Protein AF-A0A5D2A8Y4-F1 (afdb_monomer_lite)

Foldseek 3Di:
DVVQLVVLQVDDDQFDPDHSVSNCVVVVVVPDDDPCCVVVPLVPDPPNDGQPQVVLVCVVVVVDDDDSGPPDD

Secondary structure (DSSP, 8-state):
-HHHHHHHTT---TTS----HHHHHHHTGGG---HHHHH--TTT-TT-PPP-HHHHHHHHTTSS-S-SS----

InterPro domains:
  IPR008012 Proteasome maturation factor Ump1 [PTHR12828] (1-73)

Organism: Gossypium darwinii (NCBI:txid34276)

Sequence (73 aa):
MDLDRQILSRFQRPLLPSSMLGLEAMTGTLDDFGFEDYLNDPRDSETVKPLDLHHSMEVHLSLSKGSVCPSFM

Structure (mmCIF, N/CA/C/O backbone):
data_AF-A0A5D2A8Y4-F1
#
_entry.id   AF-A0A5D2A8Y4-F1
#
loop_
_atom_site.group_PDB
_atom_site.id
_atom_site.type_symbol
_atom_site.label_atom_id
_atom_site.label_alt_id
_atom_site.label_comp_id
_atom_site.label_asym_id
_atom_site.label_entity_id
_atom_site.label_seq_id
_atom_site.pdbx_PDB_ins_code
_atom_site.Cartn_x
_atom_site.Cartn_y
_a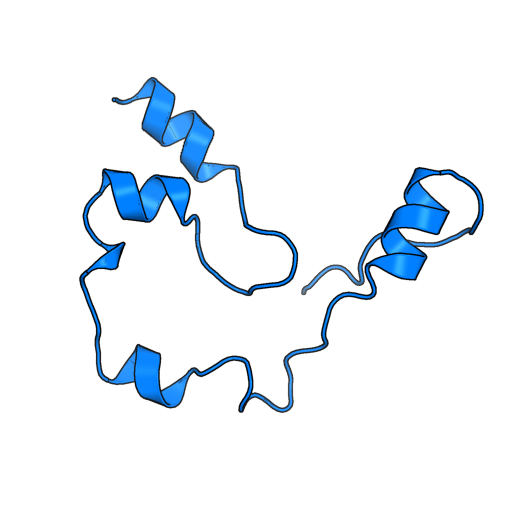tom_site.Cartn_z
_atom_site.occupancy
_atom_site.B_iso_or_equiv
_atom_site.auth_seq_id
_atom_site.auth_comp_id
_atom_site.auth_asym_id
_atom_site.auth_atom_id
_atom_site.pdbx_PDB_model_num
ATOM 1 N N . MET A 1 1 ? -10.000 5.242 18.090 1.00 69.75 1 MET A N 1
ATOM 2 C CA . MET A 1 1 ? -10.432 4.890 16.726 1.00 69.75 1 MET A CA 1
ATOM 3 C C . MET A 1 1 ? -10.200 6.015 15.727 1.00 69.75 1 MET A C 1
ATOM 5 O O . MET A 1 1 ? -9.477 5.759 14.781 1.00 69.75 1 MET A O 1
ATOM 9 N N . ASP A 1 2 ? -10.725 7.241 15.885 1.00 88.06 2 ASP A N 1
ATOM 10 C CA . ASP A 1 2 ? -10.526 8.296 14.859 1.00 88.06 2 ASP A CA 1
ATOM 11 C C . ASP A 1 2 ? -9.061 8.701 14.653 1.00 88.06 2 ASP A C 1
ATOM 13 O O . ASP A 1 2 ? -8.615 8.868 13.518 1.00 88.06 2 ASP A O 1
ATOM 17 N N . LEU A 1 3 ? -8.297 8.809 15.744 1.00 90.81 3 LEU A N 1
ATOM 18 C CA . LEU A 1 3 ? -6.856 9.053 15.687 1.00 90.81 3 LEU A CA 1
ATOM 19 C C . LEU A 1 3 ? -6.128 7.909 14.965 1.00 90.81 3 LEU A C 1
ATOM 21 O O . LEU A 1 3 ? -5.332 8.159 14.066 1.00 90.81 3 LEU A O 1
ATOM 25 N N . ASP A 1 4 ? -6.449 6.662 15.309 1.00 87.50 4 ASP A N 1
ATOM 26 C CA . ASP A 1 4 ? -5.853 5.469 14.698 1.00 87.50 4 ASP A CA 1
ATOM 27 C C . ASP A 1 4 ? -6.160 5.414 13.195 1.00 87.50 4 ASP A C 1
ATOM 29 O O . ASP A 1 4 ? -5.272 5.177 12.382 1.00 87.50 4 ASP A O 1
ATOM 33 N N . ARG A 1 5 ? -7.392 5.759 12.802 1.00 87.06 5 ARG A N 1
ATOM 34 C CA . ARG A 1 5 ? -7.826 5.870 11.401 1.00 87.06 5 ARG A CA 1
ATOM 35 C C . ARG A 1 5 ? -7.011 6.915 10.643 1.00 87.06 5 ARG A C 1
ATOM 37 O O . ARG A 1 5 ? -6.552 6.647 9.535 1.00 87.06 5 ARG A O 1
ATOM 44 N N . GLN A 1 6 ? -6.793 8.085 11.247 1.00 88.62 6 GLN A N 1
ATOM 45 C CA . GLN A 1 6 ? -5.992 9.158 10.651 1.00 88.62 6 GLN A CA 1
ATOM 46 C C . GLN A 1 6 ? -4.524 8.768 10.492 1.00 88.62 6 GLN A C 1
ATOM 48 O O . GLN A 1 6 ? -3.932 9.067 9.456 1.00 88.62 6 GLN A O 1
ATOM 53 N N . ILE A 1 7 ? -3.947 8.090 11.484 1.00 87.19 7 ILE A N 1
ATOM 54 C CA . ILE A 1 7 ? -2.567 7.603 11.426 1.00 87.19 7 ILE A CA 1
ATOM 55 C C . ILE A 1 7 ? -2.457 6.550 10.322 1.00 87.19 7 ILE A C 1
ATOM 57 O O . ILE A 1 7 ? -1.708 6.744 9.370 1.00 87.19 7 ILE A O 1
ATOM 61 N N . LEU A 1 8 ? -3.256 5.484 10.392 1.00 86.25 8 LEU A N 1
ATOM 62 C CA . LEU A 1 8 ? -3.168 4.329 9.496 1.00 86.25 8 LEU A CA 1
ATOM 63 C C . LEU A 1 8 ? -3.511 4.668 8.038 1.00 86.25 8 LEU A C 1
ATOM 65 O O . LEU A 1 8 ? -2.986 4.029 7.133 1.00 86.25 8 LEU A O 1
ATOM 69 N N . SER A 1 9 ? -4.297 5.724 7.796 1.00 82.81 9 SER A N 1
ATOM 70 C CA . SER A 1 9 ? -4.576 6.227 6.442 1.00 82.81 9 SER A CA 1
ATOM 71 C C . SER A 1 9 ? -3.384 6.849 5.709 1.00 82.81 9 SER A C 1
ATOM 73 O O . SER A 1 9 ? -3.479 7.162 4.527 1.00 82.81 9 SER A O 1
ATOM 75 N N . ARG A 1 10 ? -2.258 7.062 6.396 1.00 81.94 10 ARG A N 1
ATOM 76 C CA . ARG A 1 10 ? -1.067 7.698 5.814 1.00 81.94 10 ARG A CA 1
ATOM 77 C C . ARG A 1 10 ? 0.073 6.722 5.546 1.00 81.94 10 ARG A C 1
ATOM 79 O O . ARG A 1 10 ? 1.083 7.132 4.983 1.00 81.94 10 ARG A O 1
ATOM 86 N N . PHE A 1 11 ? -0.067 5.458 5.947 1.00 74.00 11 PHE A N 1
ATOM 87 C CA . PHE A 1 11 ? 0.990 4.459 5.819 1.00 74.00 11 PHE A CA 1
ATOM 88 C C . PHE A 1 11 ? 0.633 3.417 4.765 1.00 74.00 11 PHE A C 1
ATOM 90 O O . PHE A 1 11 ? -0.390 2.741 4.847 1.00 74.00 11 PHE A O 1
ATOM 97 N N . GLN A 1 12 ? 1.530 3.262 3.799 1.00 72.56 12 GLN A N 1
ATOM 98 C CA . GLN A 1 12 ? 1.509 2.183 2.819 1.00 72.56 12 GLN A CA 1
ATOM 99 C C . GLN A 1 12 ? 2.670 1.230 3.096 1.00 72.56 12 GLN A C 1
ATOM 101 O O . GLN A 1 12 ? 3.704 1.633 3.640 1.00 72.56 12 GLN A O 1
ATOM 106 N N . ARG A 1 13 ? 2.507 -0.047 2.738 1.00 69.00 13 ARG A N 1
ATOM 107 C CA . ARG A 1 13 ? 3.616 -0.997 2.831 1.00 69.00 13 ARG A CA 1
ATOM 108 C C . ARG A 1 13 ? 4.641 -0.684 1.740 1.00 69.00 13 ARG A C 1
ATOM 110 O O . ARG A 1 13 ? 4.253 -0.476 0.593 1.00 69.00 13 ARG A O 1
ATOM 117 N N . PRO A 1 14 ? 5.943 -0.714 2.053 1.00 58.84 14 PRO A N 1
ATOM 118 C CA . PRO A 1 14 ? 6.962 -0.751 1.017 1.00 58.84 14 PRO A CA 1
ATOM 119 C C . PRO A 1 14 ? 6.754 -1.999 0.143 1.00 58.84 14 PRO A C 1
ATOM 121 O O . PRO A 1 14 ? 6.446 -3.061 0.683 1.00 58.84 14 PRO A O 1
ATOM 124 N N . LEU A 1 15 ? 6.970 -1.879 -1.174 1.00 57.81 15 LEU A N 1
ATOM 125 C CA . LEU A 1 15 ? 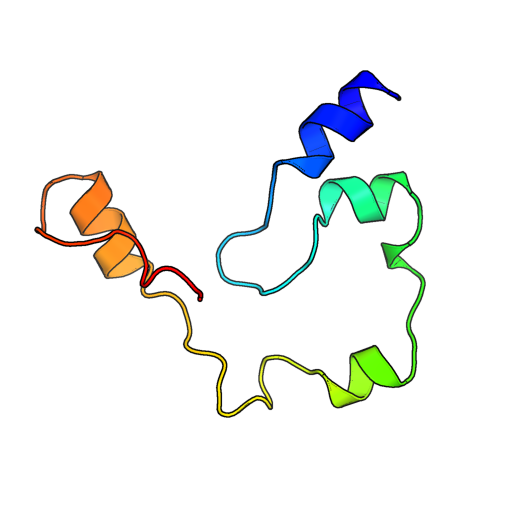7.112 -2.983 -2.156 1.00 57.81 15 LEU A CA 1
ATOM 126 C C . LEU A 1 15 ? 5.856 -3.698 -2.628 1.00 57.81 15 LEU A C 1
ATOM 128 O O . LEU A 1 15 ? 5.926 -4.451 -3.595 1.00 57.81 15 LEU A O 1
ATOM 132 N N . LEU A 1 16 ? 4.732 -3.496 -1.961 1.00 61.16 16 LEU A N 1
ATOM 133 C CA . LEU A 1 16 ? 3.475 -4.106 -2.354 1.00 61.16 16 LEU A CA 1
ATOM 134 C C . LEU A 1 16 ? 2.513 -2.976 -2.695 1.00 61.16 16 LEU A C 1
ATOM 136 O O . LEU A 1 16 ? 2.376 -2.062 -1.880 1.00 61.16 16 LEU A O 1
ATOM 140 N N . PRO A 1 17 ? 1.807 -3.029 -3.836 1.00 56.22 17 PRO A N 1
ATOM 141 C CA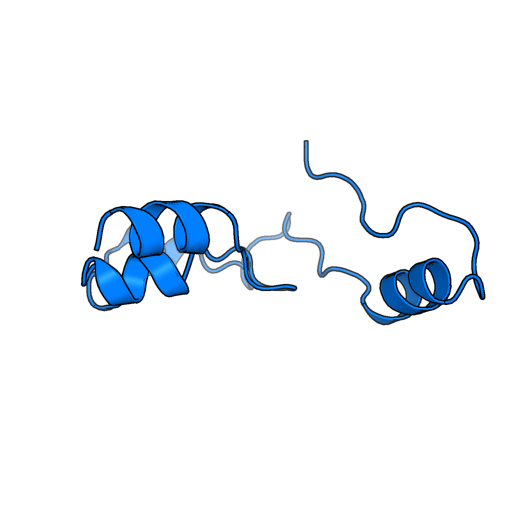 . PRO A 1 17 ? 0.759 -2.066 -4.165 1.00 56.22 17 PRO A CA 1
ATOM 142 C C . PRO A 1 17 ? -0.498 -2.293 -3.310 1.00 56.22 17 PRO A C 1
ATOM 144 O O . PRO A 1 17 ? -1.621 -2.141 -3.773 1.00 56.22 17 PRO A O 1
ATOM 147 N N . SER A 1 18 ? -0.331 -2.687 -2.047 1.00 58.50 18 SER A N 1
ATOM 148 C CA . SER A 1 18 ? -1.447 -2.752 -1.124 1.00 58.50 18 SER A CA 1
ATOM 149 C C . SER A 1 18 ? -1.791 -1.355 -0.647 1.00 58.50 18 SER A C 1
ATOM 151 O O . SER A 1 18 ? -0.937 -0.641 -0.104 1.00 58.50 18 SER A O 1
ATOM 153 N N . SER A 1 19 ? -3.077 -1.054 -0.779 1.00 66.69 19 SER A N 1
ATOM 154 C CA . SER A 1 19 ? -3.791 -0.060 0.000 1.00 66.69 19 SER A CA 1
ATOM 155 C C . SER A 1 19 ? -3.558 -0.299 1.505 1.00 66.69 19 SER A C 1
ATOM 157 O O . SER A 1 19 ? -2.988 -1.300 1.931 1.00 66.69 19 SER A O 1
ATOM 159 N N . MET A 1 20 ? -3.823 0.723 2.301 1.00 79.94 20 MET A N 1
ATOM 160 C CA . MET A 1 20 ? -3.392 0.930 3.685 1.00 79.94 20 MET A CA 1
ATOM 161 C C . MET A 1 20 ? -3.709 -0.254 4.626 1.00 79.94 20 MET A C 1
ATOM 163 O O . MET A 1 20 ? -4.654 -0.187 5.404 1.00 79.94 20 MET A O 1
ATOM 167 N N . LEU A 1 21 ? -2.883 -1.308 4.613 1.00 82.31 21 LEU A N 1
ATOM 168 C CA . LEU A 1 21 ? -3.133 -2.594 5.288 1.00 82.31 21 LEU A CA 1
ATOM 169 C C . LEU A 1 21 ? -3.504 -2.445 6.769 1.00 82.31 21 LEU A C 1
ATOM 171 O O . LEU A 1 21 ? -4.380 -3.136 7.280 1.00 82.31 21 LEU A O 1
ATOM 175 N N . GLY A 1 22 ? -2.850 -1.516 7.467 1.00 86.69 22 GLY A N 1
ATOM 176 C CA . GLY A 1 22 ? -3.183 -1.227 8.858 1.00 86.69 22 GLY A CA 1
ATOM 177 C C . GLY A 1 22 ? -4.602 -0.673 9.020 1.00 86.69 22 GLY A C 1
ATOM 178 O O . GLY A 1 22 ? -5.309 -1.071 9.944 1.00 86.69 22 GLY A O 1
ATOM 179 N N . LEU A 1 23 ? -5.040 0.205 8.111 1.00 88.19 23 LEU A N 1
ATOM 180 C CA . LEU A 1 23 ? -6.417 0.693 8.101 1.00 88.19 23 LEU A CA 1
ATOM 181 C C . LEU A 1 23 ? -7.389 -0.438 7.757 1.00 88.19 23 LEU A C 1
ATOM 183 O O . LEU A 1 23 ? -8.389 -0.576 8.450 1.00 88.19 23 LEU A O 1
ATOM 187 N N . GLU A 1 24 ? -7.084 -1.238 6.738 1.00 87.38 24 GLU A N 1
ATOM 188 C CA . GLU A 1 24 ? -7.945 -2.327 6.255 1.00 87.38 24 GLU A CA 1
ATOM 189 C C . GLU A 1 24 ? -8.196 -3.392 7.324 1.00 87.38 24 GLU A C 1
ATOM 191 O O . GLU A 1 24 ? -9.331 -3.829 7.519 1.00 87.38 24 GLU A O 1
ATOM 196 N N . ALA A 1 25 ? -7.156 -3.747 8.082 1.00 88.50 25 ALA A N 1
ATOM 197 C CA . ALA A 1 25 ? -7.280 -4.625 9.239 1.00 88.50 25 ALA A CA 1
ATOM 198 C C . ALA A 1 25 ? -8.196 -4.019 10.317 1.00 88.50 25 ALA A C 1
ATOM 200 O O . ALA A 1 25 ? -9.002 -4.723 10.919 1.00 88.50 25 ALA A O 1
ATOM 201 N N . MET A 1 26 ? -8.109 -2.705 10.549 1.00 88.19 26 MET A N 1
ATOM 202 C CA . MET A 1 26 ? -8.956 -2.022 11.530 1.00 88.19 26 MET A CA 1
ATOM 203 C C . MET A 1 26 ? -10.410 -1.881 11.058 1.00 88.19 26 MET A C 1
ATOM 205 O O . MET A 1 26 ? -11.325 -1.860 11.882 1.00 88.19 26 MET A O 1
ATOM 209 N N . THR A 1 27 ? -10.640 -1.753 9.751 1.00 88.12 27 THR A N 1
ATOM 210 C CA . THR A 1 27 ? -11.984 -1.659 9.167 1.00 88.12 27 THR A CA 1
ATOM 211 C C . THR A 1 27 ? -12.618 -3.013 8.877 1.00 88.12 27 THR A C 1
ATOM 213 O O . THR A 1 27 ? -13.804 -3.040 8.562 1.00 88.12 27 THR A O 1
ATOM 216 N N . GLY A 1 28 ? -11.864 -4.109 9.007 1.00 88.69 28 GLY A N 1
ATOM 217 C CA . GLY A 1 28 ? -12.328 -5.465 8.705 1.00 88.69 28 GLY A CA 1
ATOM 218 C C . GLY A 1 28 ? -12.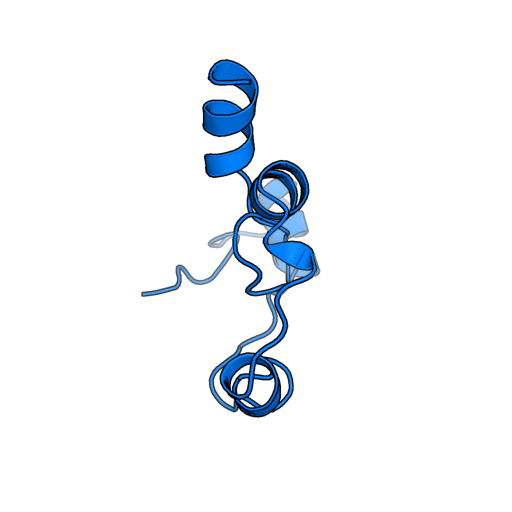466 -5.747 7.209 1.00 88.69 28 GLY A C 1
ATOM 219 O O . GLY A 1 28 ? -13.083 -6.732 6.833 1.00 88.69 28 GLY A O 1
ATOM 220 N N . THR A 1 29 ? -11.906 -4.894 6.350 1.00 87.31 29 THR A N 1
ATOM 221 C CA . THR A 1 29 ? -11.975 -5.055 4.888 1.00 87.31 29 THR A CA 1
ATOM 222 C C . THR A 1 29 ? -10.884 -5.982 4.359 1.00 87.31 29 THR A C 1
ATOM 224 O O . THR A 1 29 ? -10.876 -6.291 3.178 1.00 87.31 29 THR A O 1
ATOM 227 N N . LEU A 1 30 ? -9.947 -6.413 5.213 1.00 84.38 30 LEU A N 1
ATOM 228 C CA . LEU A 1 30 ? -8.880 -7.346 4.839 1.00 84.38 30 LEU A CA 1
ATOM 229 C C . LEU A 1 30 ? -9.418 -8.747 4.501 1.00 84.38 30 LEU A C 1
ATOM 231 O O . LEU A 1 30 ? -8.781 -9.485 3.755 1.00 84.38 30 LEU A O 1
ATOM 235 N N . ASP A 1 31 ? -10.571 -9.102 5.066 1.00 87.31 31 ASP A N 1
ATOM 236 C CA . ASP A 1 31 ? -11.213 -10.401 4.870 1.00 87.31 31 ASP A CA 1
ATOM 237 C C . ASP A 1 31 ? -12.154 -10.418 3.649 1.00 87.31 31 ASP A C 1
ATOM 239 O O . ASP A 1 31 ? -12.606 -11.489 3.237 1.00 87.31 31 ASP A O 1
ATOM 243 N N . ASP A 1 32 ? -12.438 -9.252 3.054 1.00 87.81 32 ASP A N 1
ATOM 244 C CA . ASP A 1 32 ? -13.208 -9.151 1.816 1.00 87.81 32 ASP A CA 1
ATOM 245 C C . ASP A 1 32 ? -12.311 -9.521 0.631 1.00 87.81 32 ASP A C 1
ATOM 247 O O . ASP A 1 32 ? -11.334 -8.840 0.328 1.00 87.81 32 ASP A O 1
ATOM 251 N N . PHE A 1 33 ? -12.660 -10.613 -0.048 1.00 85.62 33 PHE A N 1
ATOM 252 C CA . PHE A 1 33 ? -11.965 -11.084 -1.242 1.00 85.62 33 PHE A CA 1
ATOM 253 C C . PHE A 1 33 ? -12.955 -11.225 -2.398 1.00 85.62 33 PHE A C 1
ATOM 255 O O . PHE A 1 33 ? -13.914 -12.003 -2.328 1.00 85.62 33 PHE A O 1
ATOM 262 N N . GLY A 1 34 ? -12.728 -10.458 -3.459 1.00 88.94 34 GLY A N 1
ATOM 263 C CA . GLY A 1 34 ? -13.569 -10.401 -4.644 1.00 88.94 34 GLY A CA 1
ATOM 264 C C . GLY A 1 34 ? -12.914 -10.996 -5.888 1.00 88.94 34 GLY A C 1
ATOM 265 O O . GLY A 1 34 ? -11.756 -11.402 -5.915 1.00 88.94 34 GLY A O 1
ATOM 266 N N . PHE A 1 35 ? -13.686 -11.020 -6.972 1.00 90.44 35 PHE A N 1
ATOM 267 C CA . PHE A 1 35 ? -13.202 -11.440 -8.289 1.00 90.44 35 PHE A CA 1
ATOM 268 C C . PHE A 1 35 ? -12.067 -10.542 -8.809 1.00 90.44 35 PHE A C 1
ATOM 270 O O . PHE A 1 35 ? -11.106 -11.033 -9.397 1.00 90.44 35 PHE A O 1
ATOM 277 N N . GLU A 1 36 ? -12.156 -9.236 -8.550 1.00 84.94 36 GLU A N 1
ATOM 278 C CA . GLU A 1 36 ? -11.148 -8.261 -8.972 1.00 84.94 36 GLU A CA 1
ATOM 279 C C . GLU A 1 36 ? -9.788 -8.499 -8.307 1.00 84.94 36 GLU A C 1
ATOM 281 O O . GLU A 1 36 ? -8.764 -8.303 -8.954 1.00 84.94 36 GLU A O 1
ATOM 286 N N . ASP A 1 37 ? -9.754 -8.974 -7.059 1.00 83.12 37 ASP A N 1
ATOM 287 C CA . ASP A 1 37 ? -8.503 -9.279 -6.351 1.00 83.12 37 ASP A CA 1
ATOM 288 C C . ASP A 1 37 ? -7.769 -10.473 -6.970 1.00 83.12 37 ASP A C 1
ATOM 290 O O . ASP A 1 37 ? -6.543 -10.553 -6.918 1.00 83.12 37 ASP A O 1
ATOM 294 N N . TYR A 1 38 ? -8.516 -11.392 -7.588 1.00 83.12 38 TYR A N 1
ATOM 295 C CA . TYR A 1 38 ? -7.948 -12.528 -8.307 1.00 83.12 38 TYR A CA 1
ATOM 296 C C . TYR A 1 38 ? -7.347 -12.121 -9.658 1.00 83.12 38 TYR A C 1
ATOM 298 O O . TYR A 1 38 ? -6.317 -12.659 -10.052 1.00 83.12 38 TYR A O 1
ATOM 306 N N . LEU A 1 39 ? -7.982 -11.189 -10.377 1.00 87.19 39 LEU A N 1
ATOM 307 C CA . LEU A 1 39 ? -7.506 -10.744 -11.692 1.00 87.19 39 LEU A CA 1
ATOM 308 C C . LEU A 1 39 ? -6.422 -9.668 -11.621 1.00 87.19 39 LEU A C 1
ATOM 310 O O . LEU A 1 39 ? -5.575 -9.601 -12.508 1.00 87.19 39 LEU A O 1
ATOM 314 N N . ASN A 1 40 ? -6.446 -8.820 -10.594 1.00 78.50 40 ASN A N 1
ATOM 315 C CA . ASN A 1 40 ? -5.509 -7.708 -10.445 1.00 78.50 40 ASN A CA 1
ATOM 316 C C . ASN A 1 40 ? -4.263 -8.096 -9.638 1.00 78.50 40 ASN A C 1
ATOM 318 O O . ASN A 1 40 ? -3.711 -7.253 -8.926 1.00 78.50 40 ASN A O 1
ATOM 322 N N . ASP A 1 41 ? -3.803 -9.349 -9.737 1.00 78.94 41 ASP A N 1
ATOM 323 C CA . ASP A 1 41 ? -2.574 -9.762 -9.066 1.00 78.94 41 ASP A CA 1
ATOM 324 C C . ASP A 1 41 ? -1.400 -8.909 -9.579 1.00 78.94 41 ASP A C 1
ATOM 326 O O . ASP A 1 41 ? -1.055 -8.956 -10.765 1.00 78.94 41 ASP A O 1
ATOM 330 N N . PRO A 1 42 ? -0.735 -8.131 -8.706 1.00 74.25 42 PRO A N 1
ATOM 331 C CA . PRO A 1 42 ? 0.392 -7.301 -9.107 1.00 74.25 42 PRO A CA 1
ATOM 332 C C . PRO A 1 42 ? 1.536 -8.081 -9.754 1.00 74.25 42 PRO A C 1
ATOM 334 O O . PRO A 1 42 ? 2.330 -7.494 -10.486 1.00 74.25 42 PRO A O 1
ATOM 337 N N . ARG A 1 43 ? 1.646 -9.381 -9.459 1.00 76.50 43 ARG A N 1
ATOM 338 C CA . ARG A 1 43 ? 2.670 -10.278 -10.010 1.00 76.50 43 ARG A CA 1
ATOM 339 C C . ARG A 1 43 ? 2.416 -10.616 -11.476 1.00 76.50 43 ARG A C 1
ATOM 341 O O . ARG A 1 43 ? 3.378 -10.884 -12.190 1.00 76.50 43 ARG A O 1
ATOM 348 N N . ASP A 1 44 ? 1.159 -10.561 -11.904 1.00 81.31 44 ASP A N 1
ATOM 349 C CA . ASP A 1 44 ? 0.744 -10.830 -13.281 1.00 81.31 44 ASP A CA 1
ATOM 350 C C . ASP A 1 44 ? 0.696 -9.544 -14.128 1.00 81.31 44 ASP A C 1
ATOM 352 O O . ASP A 1 44 ? 0.530 -9.590 -15.346 1.00 81.31 44 ASP A O 1
ATOM 356 N N . SER A 1 45 ? 0.876 -8.375 -13.504 1.00 74.62 45 SER A N 1
ATOM 357 C CA . SER A 1 45 ? 0.859 -7.086 -14.192 1.00 74.62 45 SER A CA 1
ATOM 358 C C . SER A 1 45 ? 2.198 -6.769 -14.860 1.00 74.62 45 SER A C 1
ATOM 360 O O . SER A 1 45 ? 3.204 -6.526 -14.195 1.00 74.62 45 SER A O 1
ATOM 362 N N . GLU A 1 46 ? 2.193 -6.636 -16.188 1.00 76.94 46 GLU A N 1
ATOM 363 C CA . GLU A 1 46 ? 3.366 -6.212 -16.977 1.00 76.94 46 GLU A CA 1
ATOM 364 C C . GLU A 1 46 ? 3.834 -4.777 -16.662 1.00 76.94 46 GLU A C 1
ATOM 366 O O . GLU A 1 46 ? 4.940 -4.368 -17.022 1.00 76.94 46 GLU A O 1
ATOM 371 N N . THR A 1 47 ? 2.983 -3.988 -16.003 1.00 72.19 47 THR A N 1
ATOM 372 C CA . THR A 1 47 ? 3.248 -2.576 -15.690 1.00 72.19 47 THR A CA 1
ATOM 373 C C . THR A 1 47 ? 3.850 -2.367 -14.305 1.00 72.19 47 THR A C 1
ATOM 375 O O . THR A 1 47 ? 4.461 -1.323 -14.055 1.00 72.19 47 THR A O 1
ATOM 378 N N . VAL A 1 48 ? 3.711 -3.346 -13.403 1.00 71.69 48 VAL A N 1
ATOM 379 C CA . VAL A 1 48 ? 4.242 -3.246 -12.043 1.00 71.69 48 VAL A CA 1
ATOM 380 C C . VAL A 1 48 ? 5.755 -3.394 -12.107 1.00 71.69 48 VAL A C 1
ATOM 382 O O . VAL A 1 48 ? 6.298 -4.468 -12.348 1.00 71.69 48 VAL A O 1
ATOM 385 N N . LYS A 1 49 ? 6.458 -2.285 -11.877 1.00 70.12 49 LYS A N 1
ATOM 386 C CA . LYS A 1 49 ? 7.910 -2.289 -11.700 1.00 70.12 49 LYS A CA 1
ATOM 387 C C . LYS A 1 49 ? 8.221 -2.488 -10.220 1.00 70.12 49 LYS A C 1
ATOM 389 O O . LYS A 1 49 ? 7.859 -1.618 -9.423 1.00 70.12 49 LYS A O 1
ATOM 394 N N . PRO A 1 50 ? 8.894 -3.587 -9.834 1.00 70.25 50 PRO A N 1
ATOM 395 C CA . PRO A 1 50 ? 9.374 -3.754 -8.472 1.00 70.25 50 PRO A CA 1
ATOM 396 C C . PRO A 1 50 ? 10.235 -2.559 -8.061 1.00 70.25 50 PRO A C 1
ATOM 398 O O . PRO A 1 50 ? 11.063 -2.079 -8.838 1.00 70.25 50 PRO A O 1
ATOM 401 N N . LEU A 1 51 ? 10.032 -2.069 -6.840 1.00 72.25 51 LEU A N 1
ATOM 402 C CA . LEU A 1 51 ? 10.837 -0.982 -6.300 1.00 72.25 51 LEU A CA 1
ATOM 403 C C . LEU A 1 51 ? 12.257 -1.484 -6.001 1.00 72.25 51 LEU A C 1
ATOM 405 O O . LEU A 1 51 ? 12.423 -2.465 -5.276 1.00 72.25 51 LEU A O 1
ATOM 409 N N . ASP A 1 52 ? 13.278 -0.793 -6.513 1.00 78.75 52 ASP A N 1
ATOM 410 C CA . ASP A 1 52 ? 14.677 -1.082 -6.183 1.00 78.75 52 ASP A CA 1
ATOM 411 C C . ASP A 1 52 ? 15.008 -0.594 -4.765 1.00 78.75 52 ASP A C 1
ATOM 413 O O . ASP A 1 52 ? 15.384 0.558 -4.536 1.00 78.75 52 ASP A O 1
ATOM 417 N N . LEU A 1 53 ? 14.855 -1.494 -3.793 1.00 78.19 53 LEU A N 1
ATOM 418 C CA . LEU A 1 53 ? 15.149 -1.203 -2.391 1.00 78.19 53 LEU A CA 1
ATOM 419 C C . LEU A 1 53 ? 16.615 -0.926 -2.131 1.00 78.19 53 LEU A C 1
ATOM 421 O O . LEU A 1 53 ? 16.931 -0.130 -1.246 1.00 78.19 53 LEU A O 1
ATOM 425 N N . HIS A 1 54 ? 17.494 -1.619 -2.850 1.00 84.38 54 HIS A N 1
ATOM 426 C CA . HIS A 1 54 ? 18.918 -1.492 -2.625 1.00 84.38 54 HIS A CA 1
ATOM 427 C C . HIS A 1 54 ? 19.339 -0.067 -2.956 1.00 84.38 54 HIS A C 1
ATOM 429 O O . HIS A 1 54 ? 19.837 0.638 -2.077 1.00 84.38 54 HIS A O 1
ATOM 435 N N . HIS A 1 55 ? 18.985 0.401 -4.154 1.00 84.00 55 HIS A N 1
ATOM 436 C CA . HIS A 1 55 ? 19.241 1.777 -4.550 1.00 84.00 55 HIS A CA 1
ATOM 437 C C . HIS A 1 55 ? 18.518 2.786 -3.648 1.00 84.00 55 HIS A C 1
ATOM 439 O O . HIS A 1 55 ? 19.109 3.785 -3.240 1.00 84.00 55 HIS A O 1
ATOM 445 N N . SER A 1 56 ? 17.269 2.506 -3.252 1.00 81.38 56 SER A N 1
ATOM 446 C CA . SER A 1 56 ? 16.520 3.381 -2.337 1.00 81.38 56 SER A CA 1
ATOM 447 C C . SER A 1 56 ? 17.262 3.611 -1.010 1.00 81.38 56 SER A C 1
ATOM 449 O O . SER A 1 56 ? 17.311 4.732 -0.497 1.00 81.38 56 SER A O 1
ATOM 451 N N . MET A 1 57 ? 17.897 2.560 -0.480 1.00 85.56 57 MET A N 1
ATOM 452 C CA . MET A 1 57 ? 18.639 2.609 0.773 1.00 85.56 57 MET A CA 1
ATOM 453 C C . MET A 1 57 ? 20.006 3.266 0.594 1.00 85.56 57 MET A C 1
ATOM 455 O O . MET A 1 57 ? 20.431 4.019 1.467 1.00 85.56 57 MET A O 1
ATOM 459 N N . GLU A 1 58 ? 20.669 3.048 -0.541 1.00 90.88 58 GLU A N 1
ATOM 460 C CA . GLU A 1 58 ? 21.887 3.778 -0.890 1.00 90.88 58 GLU A CA 1
ATOM 461 C C . GLU A 1 58 ? 21.638 5.289 -0.962 1.00 90.88 58 GLU A C 1
ATOM 463 O O . GLU A 1 58 ? 22.419 6.052 -0.394 1.00 90.88 58 GLU A O 1
ATOM 468 N N . VAL A 1 59 ? 20.540 5.731 -1.590 1.00 86.62 59 VAL A N 1
ATOM 469 C CA . VAL A 1 59 ? 20.167 7.155 -1.642 1.00 86.62 59 VAL A CA 1
ATOM 470 C C . VAL A 1 59 ? 19.876 7.678 -0.235 1.00 86.62 59 VAL A C 1
ATOM 472 O O . VAL A 1 59 ? 20.381 8.734 0.147 1.00 86.62 59 VAL A O 1
ATOM 475 N N . HIS A 1 60 ? 19.116 6.928 0.571 1.00 84.94 60 HIS A N 1
ATOM 476 C CA . HIS A 1 60 ? 18.799 7.309 1.951 1.00 84.94 60 HIS A CA 1
ATOM 477 C C . HIS A 1 60 ? 20.055 7.431 2.834 1.00 84.94 60 HIS A C 1
ATOM 479 O O . HIS A 1 60 ? 20.138 8.306 3.693 1.00 84.94 60 HIS A O 1
ATOM 485 N N . LEU A 1 61 ? 21.058 6.579 2.607 1.00 92.50 61 LEU A N 1
ATOM 486 C CA . LEU A 1 61 ? 22.355 6.616 3.289 1.00 92.50 61 LEU A CA 1
ATOM 487 C C . LEU A 1 61 ? 23.365 7.564 2.623 1.00 92.50 61 LEU A C 1
ATOM 489 O O . LEU A 1 61 ? 24.517 7.620 3.046 1.00 92.50 61 LEU A O 1
ATOM 493 N N . SER A 1 62 ? 22.949 8.324 1.604 1.00 91.94 62 SER A N 1
ATOM 494 C CA . SER A 1 62 ? 23.813 9.224 0.823 1.00 91.94 62 SER A CA 1
ATOM 495 C C . SER A 1 62 ? 25.010 8.531 0.148 1.00 91.94 62 SER A C 1
ATOM 497 O O . SER A 1 62 ? 26.015 9.174 -0.155 1.00 91.94 62 SER A O 1
ATOM 499 N N . LEU A 1 63 ? 24.907 7.223 -0.099 1.00 93.19 63 LEU A N 1
ATOM 500 C CA . LEU A 1 63 ? 25.894 6.416 -0.822 1.00 93.19 63 LEU A CA 1
ATOM 501 C C . LEU A 1 63 ? 25.719 6.532 -2.343 1.00 93.19 63 LEU A C 1
ATOM 503 O O . LEU A 1 63 ? 26.698 6.430 -3.081 1.00 93.19 63 LEU A O 1
ATOM 507 N N . SER A 1 64 ? 24.496 6.797 -2.811 1.00 87.81 64 SER A N 1
ATOM 508 C CA . SER A 1 64 ? 24.179 7.038 -4.222 1.00 87.81 64 SER A CA 1
ATOM 509 C C . SER A 1 64 ? 23.356 8.323 -4.409 1.00 87.81 64 SER A C 1
ATOM 511 O O . SER A 1 64 ? 22.748 8.847 -3.474 1.00 87.81 64 SER A O 1
ATOM 513 N N . LYS A 1 65 ? 23.389 8.895 -5.622 1.00 85.81 65 LYS A N 1
ATOM 514 C CA . LYS A 1 65 ? 22.602 10.082 -6.003 1.00 85.81 65 LYS A CA 1
ATOM 515 C C . LYS A 1 65 ? 21.405 9.646 -6.844 1.00 85.81 65 LYS A C 1
ATOM 517 O O . LYS A 1 65 ? 21.588 8.873 -7.777 1.00 85.81 65 LYS A O 1
ATOM 522 N N . GLY A 1 66 ? 20.224 10.204 -6.583 1.00 78.88 66 GLY A N 1
ATOM 523 C CA . GLY A 1 66 ? 19.016 9.910 -7.358 1.00 78.88 66 GLY A CA 1
ATOM 524 C C . GLY A 1 66 ? 17.735 10.098 -6.551 1.00 78.88 66 GLY A C 1
ATOM 525 O O . GLY A 1 66 ? 17.772 10.537 -5.402 1.00 78.88 66 GLY A O 1
ATOM 526 N N . SER A 1 67 ? 16.594 9.784 -7.162 1.00 69.44 67 SER A N 1
ATOM 527 C CA . SER A 1 67 ? 15.313 9.674 -6.460 1.00 69.44 67 SER A CA 1
ATOM 528 C C . SER A 1 67 ? 15.192 8.297 -5.805 1.00 69.44 67 SER A C 1
ATOM 530 O O . SER A 1 67 ? 15.455 7.291 -6.455 1.00 69.44 67 SER A O 1
ATOM 532 N N . VAL A 1 68 ? 14.716 8.2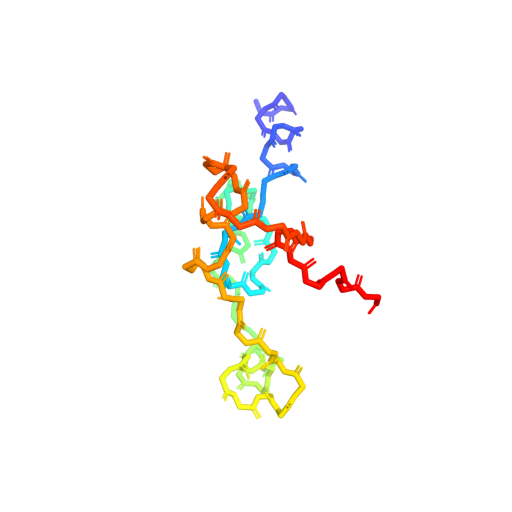52 -4.558 1.00 64.62 68 VAL A N 1
ATOM 533 C CA . VAL A 1 68 ? 14.515 7.015 -3.770 1.00 64.62 68 VAL A CA 1
ATOM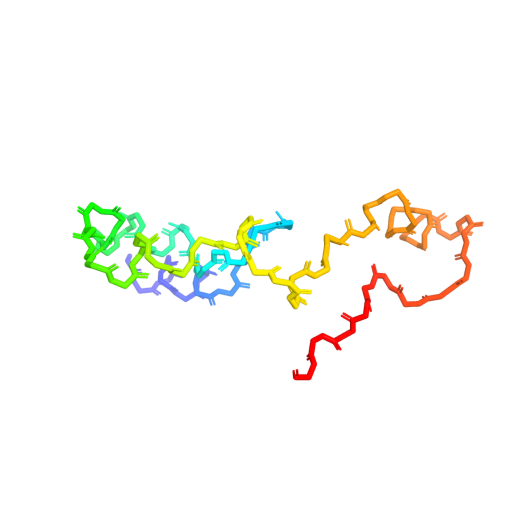 534 C C . VAL A 1 68 ? 13.555 6.030 -4.464 1.00 64.62 68 VAL A C 1
ATOM 536 O O . VAL A 1 68 ? 13.671 4.824 -4.271 1.00 64.62 68 VAL A O 1
ATOM 539 N N . CYS A 1 69 ? 12.652 6.533 -5.313 1.00 56.78 69 CYS A N 1
ATOM 540 C CA . CYS A 1 69 ? 11.707 5.758 -6.117 1.00 56.78 69 CYS A CA 1
ATOM 541 C C . CYS A 1 69 ? 11.420 6.516 -7.430 1.00 56.78 69 CYS A C 1
ATOM 543 O O . CYS A 1 69 ? 11.389 7.751 -7.389 1.00 56.78 69 CYS A O 1
ATOM 545 N N . PRO A 1 70 ? 11.116 5.860 -8.569 1.00 53.50 70 PRO A N 1
ATOM 546 C CA . PRO A 1 70 ? 10.352 6.533 -9.611 1.00 53.50 70 PRO A CA 1
ATOM 547 C C . PRO A 1 70 ? 8.984 6.879 -9.011 1.00 53.50 70 PRO A C 1
ATOM 549 O O . PRO A 1 70 ? 8.259 5.996 -8.553 1.00 53.50 70 PRO A O 1
ATOM 552 N N . SER A 1 71 ? 8.653 8.166 -8.941 1.00 39.91 71 SER A N 1
ATOM 553 C CA . SER A 1 71 ? 7.310 8.613 -8.576 1.00 39.91 71 SER A CA 1
ATOM 554 C C . SER A 1 71 ? 6.322 7.979 -9.550 1.00 39.91 71 SER A C 1
ATOM 556 O O . SER A 1 71 ? 6.385 8.260 -10.747 1.00 39.91 71 SER A O 1
ATOM 558 N N . PHE A 1 72 ? 5.453 7.107 -9.039 1.00 40.22 72 PHE A N 1
ATOM 559 C CA . PHE A 1 72 ? 4.262 6.669 -9.758 1.00 40.22 72 PHE A CA 1
ATOM 560 C C . PHE A 1 72 ? 3.494 7.936 -10.173 1.00 40.22 72 PHE A C 1
ATOM 562 O O . PHE A 1 72 ? 3.137 8.739 -9.308 1.00 40.22 72 PHE A O 1
ATOM 569 N N . MET A 1 73 ? 3.339 8.147 -11.483 1.00 33.94 73 MET A N 1
ATOM 570 C CA . MET A 1 73 ? 2.294 9.012 -12.038 1.00 33.94 73 MET A CA 1
ATOM 571 C C . MET A 1 73 ? 1.036 8.178 -12.218 1.00 33.94 73 MET A C 1
ATOM 573 O O . MET A 1 73 ? 1.189 7.018 -12.667 1.00 33.94 73 MET A O 1
#

Radius of gyration: 15.54 Å; chains: 1; bounding box: 40×23×34 Å

pLDDT: mean 78.0, std 12.9, range [33.94, 93.19]